Protein AF-A0A5K1BE84-F1 (afdb_monomer_lite)

pLDDT: mean 73.29, std 8.74, range [50.5, 84.19]

Secondary structure (DSSP, 8-state):
-EEEEEETTEEEEEEE-SSS-EEEEEE-----

Structure (mmCIF, N/CA/C/O backbone):
data_AF-A0A5K1BE84-F1
#
_entry.id   AF-A0A5K1BE84-F1
#
loop_
_atom_site.group_PDB
_atom_site.id
_atom_site.type_symbol
_atom_site.label_atom_id
_atom_site.label_alt_id
_atom_site.label_comp_id
_atom_site.label_asym_id
_atom_site.label_entity_id
_atom_site.label_seq_id
_atom_site.pdbx_PDB_ins_code
_atom_site.Cartn_x
_atom_site.Cartn_y
_atom_site.Cartn_z
_atom_site.occupancy
_atom_site.B_iso_or_equiv
_atom_site.auth_seq_id
_atom_site.auth_comp_id
_atom_site.auth_asym_id
_atom_site.auth_atom_id
_atom_site.pdbx_PDB_model_num
ATOM 1 N N . VAL A 1 1 ? -2.626 3.777 -11.484 1.00 64.50 1 VAL A N 1
ATOM 2 C CA . VAL A 1 1 ? -3.682 3.044 -10.742 1.00 64.50 1 VAL A CA 1
ATOM 3 C C . VAL A 1 1 ? -3.251 2.978 -9.292 1.00 64.50 1 VAL A C 1
ATOM 5 O O . VAL A 1 1 ? -2.121 2.573 -9.039 1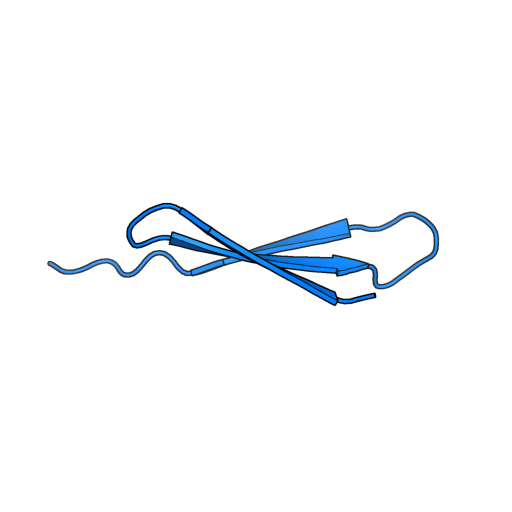.00 64.50 1 VAL A O 1
ATOM 8 N N . LYS A 1 2 ? -4.096 3.455 -8.378 1.00 70.62 2 LYS A N 1
ATOM 9 C CA . LYS A 1 2 ? -3.839 3.492 -6.935 1.00 70.62 2 LYS A CA 1
ATOM 10 C C . LYS A 1 2 ? -4.873 2.586 -6.267 1.00 70.62 2 LYS A C 1
ATOM 12 O O . LYS A 1 2 ? -6.055 2.747 -6.555 1.00 70.62 2 LYS A O 1
ATOM 17 N N . SER A 1 3 ? -4.431 1.627 -5.453 1.00 72.75 3 SER A N 1
ATOM 18 C CA . SER A 1 3 ? -5.314 0.710 -4.719 1.00 72.75 3 SER A CA 1
ATOM 19 C C . SER A 1 3 ? -5.000 0.774 -3.229 1.00 72.75 3 SER A C 1
ATOM 21 O O . SER A 1 3 ? -3.835 0.889 -2.844 1.00 72.75 3 SER A O 1
ATOM 23 N N . LYS A 1 4 ? -6.042 0.739 -2.402 1.00 82.12 4 LYS A N 1
ATOM 24 C CA . LYS A 1 4 ? -5.962 0.872 -0.948 1.00 82.12 4 LYS A CA 1
ATOM 25 C C . LYS A 1 4 ? -6.751 -0.263 -0.310 1.00 82.12 4 LYS A C 1
ATOM 27 O O . LYS A 1 4 ? -7.906 -0.470 -0.676 1.00 82.12 4 LYS A O 1
ATOM 32 N N . PHE A 1 5 ? -6.137 -0.969 0.633 1.00 82.69 5 PHE A N 1
ATOM 33 C CA . PHE A 1 5 ? -6.784 -2.019 1.420 1.00 82.69 5 PHE A CA 1
ATOM 34 C C . PHE A 1 5 ? -6.447 -1.868 2.903 1.00 82.69 5 PHE A C 1
ATOM 36 O O . PHE A 1 5 ? -5.414 -1.310 3.271 1.00 82.69 5 PHE A O 1
ATOM 43 N N . VAL A 1 6 ? -7.364 -2.328 3.752 1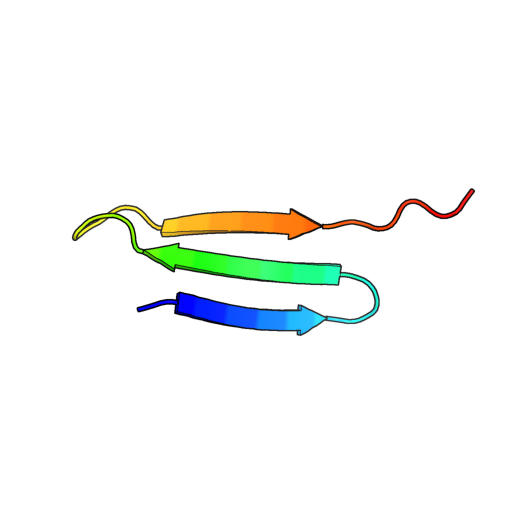.00 83.56 6 VAL A N 1
ATOM 44 C CA . VAL A 1 6 ? -7.276 -2.227 5.212 1.00 83.56 6 VAL A CA 1
ATOM 45 C C . VAL A 1 6 ? -7.351 -3.637 5.783 1.00 83.56 6 VAL A C 1
ATOM 47 O O . VAL A 1 6 ? -8.261 -4.387 5.432 1.00 83.56 6 VAL A O 1
ATOM 50 N N . ILE A 1 7 ? -6.393 -4.002 6.634 1.00 81.50 7 ILE A N 1
ATOM 51 C CA . ILE A 1 7 ? -6.342 -5.296 7.324 1.00 81.50 7 ILE A CA 1
ATOM 52 C C . ILE A 1 7 ? -6.153 -5.007 8.816 1.00 81.50 7 ILE A C 1
ATOM 54 O O . ILE A 1 7 ? -5.050 -4.715 9.269 1.00 81.50 7 ILE A O 1
ATOM 58 N N . GLY A 1 8 ? -7.235 -5.060 9.594 1.00 83.75 8 GLY A N 1
ATOM 59 C CA . GLY A 1 8 ? -7.189 -4.680 11.012 1.00 83.75 8 GLY A CA 1
ATOM 60 C C . GLY A 1 8 ? -6.770 -3.208 11.194 1.00 83.75 8 GLY A 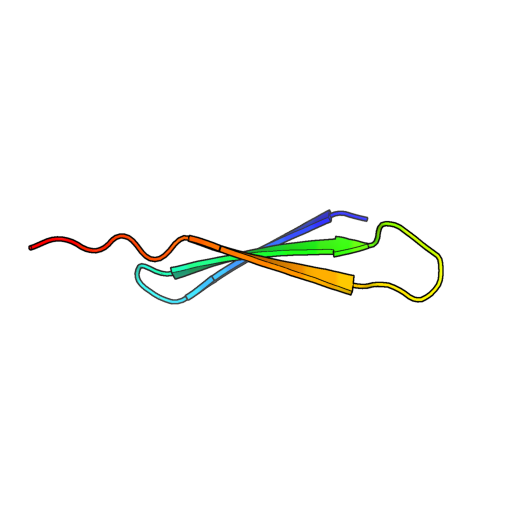C 1
ATOM 61 O O . GLY A 1 8 ? -7.306 -2.357 10.482 1.00 83.75 8 GLY A O 1
ATOM 62 N N . PRO A 1 9 ? -5.836 -2.880 12.113 1.00 81.81 9 PRO A N 1
ATOM 63 C CA . PRO A 1 9 ? -5.335 -1.513 12.280 1.00 81.81 9 PRO A CA 1
ATOM 64 C C . PRO A 1 9 ? -4.352 -1.086 11.177 1.00 81.81 9 PRO A C 1
ATOM 66 O O . PRO A 1 9 ? -3.948 0.072 11.149 1.00 81.81 9 PRO A O 1
ATOM 69 N N . LEU A 1 10 ? -3.959 -1.996 10.278 1.00 75.75 10 LEU A N 1
ATOM 70 C CA . LEU A 1 10 ? -2.985 -1.722 9.227 1.00 75.75 10 LEU A CA 1
ATOM 71 C C . LEU A 1 10 ? -3.675 -1.182 7.978 1.00 75.75 10 LEU A C 1
ATOM 73 O O . LEU A 1 10 ? -4.593 -1.796 7.420 1.00 75.75 10 LEU A O 1
ATOM 77 N N . GLN A 1 11 ? -3.177 -0.049 7.499 1.00 83.25 11 GLN A N 1
ATOM 78 C CA . GLN A 1 11 ? -3.556 0.520 6.217 1.00 83.25 11 GLN A CA 1
ATOM 79 C C . GLN A 1 11 ? -2.421 0.314 5.222 1.00 83.25 11 GLN A C 1
ATOM 81 O O . GLN A 1 11 ? -1.301 0.759 5.456 1.00 83.25 11 GLN A O 1
ATOM 86 N N . VAL A 1 12 ? -2.723 -0.342 4.100 1.00 82.12 12 VAL A N 1
ATOM 87 C CA . VAL A 1 12 ? -1.738 -0.591 3.048 1.00 82.12 12 VAL A CA 1
ATOM 88 C C . VAL A 1 12 ? -2.150 0.128 1.774 1.00 82.12 12 VAL A C 1
ATOM 90 O O . VAL A 1 12 ? -3.271 -0.020 1.267 1.00 82.12 12 VAL A O 1
ATOM 93 N N . GLN A 1 13 ? -1.221 0.910 1.235 1.00 84.19 13 GLN A N 1
ATOM 94 C CA . GLN A 1 13 ? -1.407 1.646 -0.004 1.00 84.19 13 GLN A CA 1
ATOM 95 C C . GLN A 1 13 ? -0.434 1.138 -1.066 1.00 84.19 13 GLN A C 1
ATOM 97 O O . GLN A 1 13 ? 0.782 1.237 -0.917 1.00 84.19 13 GLN A O 1
ATOM 102 N N . LEU A 1 14 ? -0.979 0.635 -2.177 1.00 77.62 14 LEU A N 1
ATOM 103 C CA . LEU A 1 14 ? -0.193 0.239 -3.341 1.00 77.62 14 LEU A CA 1
ATOM 104 C C . LEU A 1 14 ? -0.2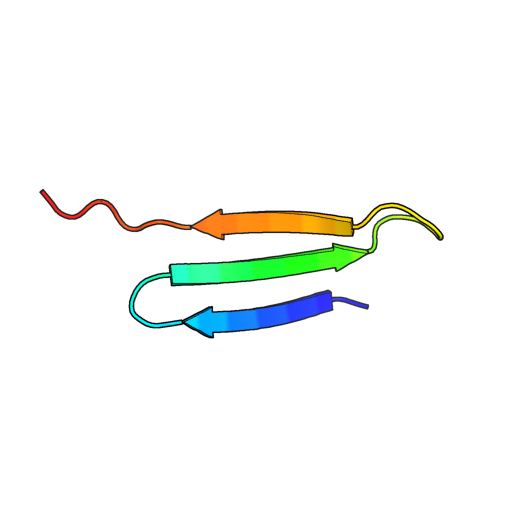76 1.317 -4.413 1.00 77.62 14 LEU A C 1
ATOM 106 O O . LEU A 1 14 ? -1.352 1.635 -4.938 1.00 77.62 14 LEU A O 1
ATOM 110 N N . CYS A 1 15 ? 0.888 1.851 -4.772 1.00 76.81 15 CYS A N 1
ATOM 111 C CA . CYS A 1 15 ? 1.029 2.801 -5.865 1.00 76.81 15 CYS A CA 1
ATOM 112 C C . CYS A 1 15 ? 1.939 2.215 -6.945 1.00 76.81 15 CYS A C 1
ATOM 114 O O . CYS A 1 15 ? 3.087 1.852 -6.688 1.00 76.81 15 CYS A O 1
ATOM 116 N N . ARG A 1 16 ? 1.427 2.140 -8.177 1.00 76.25 16 ARG A N 1
ATOM 117 C CA . ARG A 1 16 ? 2.229 1.791 -9.355 1.00 76.25 16 ARG A CA 1
ATOM 118 C C . ARG A 1 16 ? 2.777 3.074 -9.980 1.00 76.25 16 ARG A C 1
ATOM 120 O O . ARG A 1 16 ? 2.034 3.766 -10.676 1.00 76.25 16 ARG A O 1
ATOM 127 N N . SER A 1 17 ? 4.052 3.372 -9.723 1.00 71.19 17 SER A N 1
ATOM 128 C CA . SER A 1 17 ? 4.736 4.578 -10.232 1.00 71.19 17 SER A CA 1
ATOM 129 C C . SER A 1 17 ? 5.366 4.397 -11.614 1.00 71.19 17 SER A C 1
ATOM 131 O O . SER A 1 17 ? 5.599 5.377 -12.314 1.00 71.19 17 SER A O 1
ATOM 133 N N . SER A 1 18 ? 5.621 3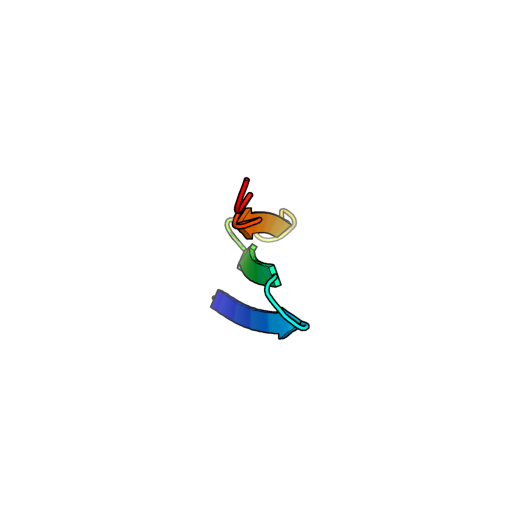.163 -12.053 1.00 70.19 18 SER A N 1
ATOM 134 C CA . SER A 1 18 ? 6.154 2.880 -13.392 1.00 70.19 18 SER A CA 1
ATOM 135 C C . SER A 1 18 ? 5.579 1.574 -13.949 1.00 70.19 18 SER A C 1
ATOM 137 O O . SER A 1 18 ? 4.792 0.888 -13.289 1.00 70.19 18 SER A O 1
ATOM 139 N N . ARG A 1 19 ? 5.922 1.199 -15.191 1.00 69.12 19 ARG A N 1
ATOM 140 C CA . ARG A 1 19 ? 5.404 -0.046 -15.789 1.00 69.12 19 ARG A CA 1
ATOM 141 C C . ARG A 1 19 ? 5.759 -1.298 -14.966 1.00 69.12 19 ARG A C 1
ATOM 143 O O . ARG A 1 19 ? 5.036 -2.277 -15.120 1.00 69.12 19 ARG A O 1
ATOM 150 N N . THR A 1 20 ? 6.753 -1.241 -14.077 1.00 62.78 20 THR A N 1
ATOM 151 C CA . THR A 1 20 ? 7.289 -2.397 -13.336 1.00 62.78 20 THR A CA 1
ATOM 152 C C . THR A 1 20 ? 7.468 -2.190 -11.827 1.00 62.78 20 THR A C 1
ATOM 154 O O . THR A 1 20 ? 7.616 -3.182 -11.123 1.00 62.78 20 THR A O 1
ATOM 157 N N . ALA A 1 21 ? 7.428 -0.959 -11.300 1.00 67.12 21 ALA A N 1
ATOM 158 C CA . ALA A 1 21 ? 7.627 -0.717 -9.867 1.00 67.12 21 ALA A CA 1
ATOM 159 C C . ALA A 1 21 ? 6.297 -0.599 -9.102 1.00 67.12 21 ALA A C 1
ATOM 161 O O . ALA A 1 21 ? 5.437 0.221 -9.450 1.00 67.12 21 ALA A O 1
ATOM 162 N N . ILE A 1 22 ? 6.161 -1.399 -8.040 1.00 75.38 22 ILE A N 1
ATOM 163 C CA . ILE A 1 22 ? 5.076 -1.332 -7.056 1.00 75.38 22 ILE A CA 1
ATOM 164 C C . ILE A 1 22 ? 5.690 -0.866 -5.736 1.00 75.38 22 ILE A C 1
ATOM 166 O O . ILE A 1 22 ? 6.576 -1.529 -5.205 1.00 75.38 22 ILE A O 1
ATOM 170 N N . MET A 1 23 ? 5.227 0.273 -5.224 1.00 74.31 23 MET A N 1
ATOM 171 C CA . MET A 1 23 ? 5.594 0.765 -3.894 1.00 74.31 23 MET A CA 1
ATOM 172 C C . MET A 1 23 ? 4.501 0.370 -2.902 1.00 74.31 23 MET A C 1
ATOM 174 O O . MET A 1 23 ? 3.313 0.503 -3.220 1.00 74.31 23 MET A O 1
ATOM 178 N N . VAL A 1 24 ? 4.914 -0.115 -1.732 1.00 75.00 24 VAL A N 1
ATOM 179 C CA . VAL A 1 24 ? 4.038 -0.505 -0.624 1.00 75.00 24 VAL A CA 1
ATOM 180 C C . VAL A 1 24 ? 4.293 0.460 0.523 1.00 75.00 24 VAL A C 1
ATOM 182 O O . VAL A 1 24 ? 5.424 0.557 0.988 1.00 75.00 24 VAL A O 1
ATOM 185 N N . ASP A 1 25 ? 3.255 1.169 0.945 1.00 77.00 25 ASP A N 1
ATOM 186 C CA . ASP A 1 25 ? 3.278 2.012 2.139 1.00 77.00 25 ASP A CA 1
ATOM 187 C C . ASP A 1 25 ? 2.386 1.360 3.200 1.00 77.00 25 ASP A C 1
ATOM 189 O O . ASP A 1 25 ? 1.252 0.977 2.882 1.00 77.00 25 ASP A O 1
ATOM 193 N N . ILE A 1 26 ? 2.919 1.160 4.406 1.00 76.31 26 ILE A N 1
ATOM 194 C CA . ILE A 1 26 ? 2.237 0.504 5.527 1.00 76.31 26 ILE A CA 1
ATOM 195 C C . ILE A 1 26 ? 2.275 1.471 6.702 1.00 76.31 26 ILE A C 1
ATOM 197 O O . ILE A 1 26 ? 3.331 1.705 7.286 1.00 76.31 26 ILE A O 1
ATOM 201 N N . GLU A 1 27 ? 1.116 2.009 7.060 1.00 73.31 27 GLU A N 1
ATOM 202 C CA . GLU A 1 27 ? 0.974 2.823 8.263 1.00 73.31 27 GLU A CA 1
ATOM 203 C C . GLU A 1 27 ? 0.591 1.899 9.426 1.00 73.31 27 GLU A C 1
ATOM 205 O O . GLU A 1 27 ? -0.551 1.440 9.524 1.00 73.31 27 GLU A O 1
ATOM 210 N N . GLU A 1 28 ? 1.562 1.586 10.286 1.00 69.81 28 GLU A N 1
ATOM 211 C CA . GLU A 1 28 ? 1.321 0.909 11.560 1.00 69.81 28 GLU A CA 1
ATOM 212 C C . GLU A 1 28 ? 1.132 1.969 12.651 1.00 69.81 28 GLU A C 1
ATOM 214 O O . GLU A 1 28 ? 2.048 2.715 12.998 1.00 69.81 28 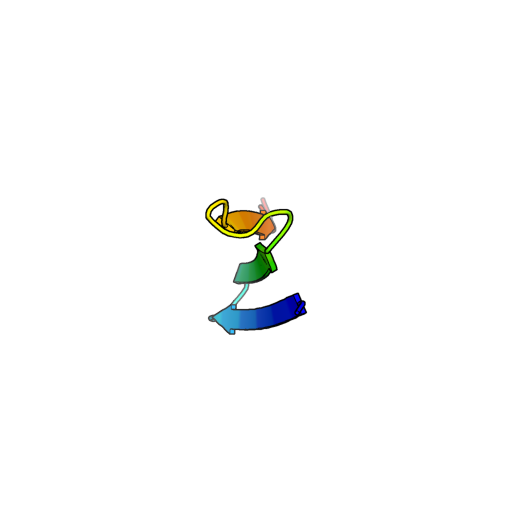GLU A O 1
ATOM 219 N N . GLY A 1 29 ? -0.093 2.075 13.169 1.00 63.94 29 GLY A N 1
ATOM 220 C CA . GLY A 1 29 ? -0.376 2.893 14.342 1.00 63.94 29 GLY A CA 1
ATOM 221 C C . GLY A 1 29 ? 0.172 2.215 15.595 1.00 63.94 29 GLY A C 1
ATOM 222 O O . GLY A 1 29 ? -0.525 1.405 16.204 1.00 63.94 29 GLY A O 1
ATOM 223 N N . CYS A 1 30 ? 1.405 2.540 15.988 1.00 54.22 30 CYS A N 1
ATOM 224 C CA . CYS A 1 30 ? 1.963 2.130 17.277 1.00 54.22 30 CYS A CA 1
ATOM 225 C C . CYS A 1 30 ? 1.269 2.904 18.410 1.00 54.22 30 CYS A C 1
ATOM 227 O O . CYS A 1 30 ? 1.716 3.980 18.800 1.00 54.22 30 CYS A O 1
ATOM 229 N N . ASN A 1 31 ? 0.165 2.368 18.933 1.00 55.91 31 ASN A N 1
ATOM 230 C CA . ASN A 1 31 ? -0.375 2.786 20.226 1.00 55.91 31 ASN A CA 1
ATOM 231 C C . ASN A 1 31 ? 0.446 2.108 21.333 1.00 55.91 31 ASN A C 1
ATOM 233 O O . ASN A 1 31 ? 0.319 0.899 21.534 1.00 55.91 31 ASN A O 1
ATOM 237 N N . HIS A 1 32 ? 1.279 2.883 22.027 1.00 50.50 32 HIS A N 1
ATOM 238 C CA . HIS A 1 32 ? 1.744 2.562 23.378 1.00 50.50 32 HIS A CA 1
ATOM 239 C C . HIS A 1 32 ? 0.868 3.294 24.392 1.00 50.50 32 HIS A C 1
ATOM 241 O O . HIS A 1 32 ? 0.581 4.489 24.151 1.00 50.50 32 HIS A O 1
#

Organism: NCBI:txid210225

Foldseek 3Di:
DKDWDDDPQWTWIWDDPDPPDTDIDIDDPPDD

Sequence (32 aa):
VKSKFVIGPLQVQLCRSSRTAIMVDIEEGCNH

Radius of gyration: 11.37 Å; chains: 1; bounding box: 15×10×39 Å